Protein AF-A0AAV3KYC4-F1 (afdb_monomer)

pLDDT: mean 91.87, std 13.27, range [42.09, 98.62]

Sequence (113 aa):
MSLVRDVELPTPEVMVQRAMAVTGATDEYQISQMVQVVNDLSEYCRKNSITDGSYGMRSLIDWIVSSEITGDVYESALYTIISKATTDEVDREALISAVLEPIFTKKRKRATA

Secondary structure (DSSP, 8-state):
-------PPPPHHHHHHHHHHHH----HHHHHHHHHHHHHHHHHHHHHT--S---SHHHHHHHHHHHHHHS-HHHHHIIIIIHHH-S-HHHHHHHIIIIITTTSPPPP-----

Foldseek 3Di:
DPPDDDDDADDLVVLLVVLCVVQVDDPSVVLSLLSQLQVQLVVVCVVVVQDAFDAHSVLSSQLVNQCVVPVASLVSCLPRGLVRSHVDPVVSVVSCVVRVCVRHNDDDDPPPD

Nearest PDB structures (foldseek):
  6l1q-assembly1_C  TM=8.672E-01  e=2.248E-02  Acidithiobacillus ferrooxidans ATCC 23270
  5c3c-assembly1_B  TM=7.565E-01  e=1.281E-02  Halothiobacillus neapolitanus c2

Solvent-accessible surface area (backbone atoms only — not comparable to full-atom values): 6650 Å² total; per-residue (Å²): 133,81,90,78,71,89,79,73,82,67,56,67,68,57,46,37,54,51,41,30,71,73,69,67,59,79,60,59,68,61,44,46,52,54,46,47,34,54,51,48,43,54,50,49,26,62,77,68,69,54,74,82,39,62,73,51,75,70,28,52,44,49,23,52,55,41,16,71,76,67,76,35,60,50,68,26,32,51,75,38,33,50,51,33,44,32,83,51,68,67,61,39,52,48,46,44,63,73,33,40,43,82,77,45,61,79,78,78,78,75,78,84,126

Radius of gyration: 14.65 Å; Cα contacts (8 Å, |Δi|>4): 118; chains: 1; bounding box: 33×37×50 Å

Structure (mmCIF, N/CA/C/O backbone):
data_AF-A0AAV3KYC4-F1
#
_entry.id   AF-A0AAV3KYC4-F1
#
loop_
_atom_site.group_PDB
_atom_site.id
_atom_site.type_symbol
_atom_site.label_atom_id
_atom_site.label_alt_id
_atom_site.label_comp_id
_atom_site.label_asym_id
_atom_site.label_entity_id
_atom_site.label_seq_id
_atom_site.pdbx_PDB_ins_code
_atom_site.Cartn_x
_atom_site.Cartn_y
_atom_site.Cartn_z
_atom_site.occupancy
_atom_site.B_iso_or_equiv
_atom_site.auth_seq_id
_atom_site.auth_comp_id
_atom_site.auth_asym_id
_atom_site.auth_atom_id
_atom_site.pdbx_PDB_model_num
ATOM 1 N N . MET A 1 1 ? -0.500 -24.271 -23.926 1.00 42.09 1 MET A N 1
ATOM 2 C CA . MET A 1 1 ? -0.932 -22.865 -23.795 1.00 42.09 1 MET A CA 1
ATOM 3 C C . MET A 1 1 ? -1.739 -22.752 -22.515 1.00 42.09 1 MET A C 1
ATOM 5 O O . MET A 1 1 ? -2.832 -23.303 -22.472 1.00 42.09 1 MET A O 1
ATOM 9 N N . SER A 1 2 ? -1.196 -22.145 -21.458 1.00 50.81 2 SER A N 1
ATOM 10 C CA . SER A 1 2 ? -2.030 -21.736 -20.328 1.00 50.81 2 SER A CA 1
ATOM 11 C C . SER A 1 2 ? -2.788 -20.480 -20.755 1.00 50.81 2 SER A C 1
ATOM 13 O O . SER A 1 2 ? -2.197 -19.530 -21.260 1.00 50.81 2 SER A O 1
ATOM 15 N N . LEU A 1 3 ? -4.110 -20.494 -20.609 1.00 55.31 3 LEU A N 1
ATOM 16 C CA . LEU A 1 3 ? -4.948 -19.301 -20.717 1.00 55.31 3 LEU A CA 1
ATOM 17 C C . LEU A 1 3 ? -4.725 -18.459 -19.455 1.00 55.31 3 LEU A C 1
ATOM 19 O O . LEU A 1 3 ? -5.584 -18.395 -18.580 1.00 55.31 3 LEU A O 1
ATOM 23 N N . VAL A 1 4 ? -3.533 -17.881 -19.317 1.00 60.81 4 VAL A N 1
ATOM 24 C CA . VAL A 1 4 ? -3.296 -16.845 -18.314 1.00 60.81 4 VAL A CA 1
ATOM 25 C C . VAL A 1 4 ? -3.920 -15.583 -18.884 1.00 60.81 4 VAL A C 1
ATOM 27 O O . VAL A 1 4 ? -3.458 -15.052 -19.890 1.00 60.81 4 VAL A O 1
ATOM 30 N N . ARG A 1 5 ? -5.046 -15.173 -18.303 1.00 56.28 5 ARG A N 1
ATOM 31 C CA . ARG A 1 5 ? -5.616 -13.849 -18.533 1.00 56.28 5 ARG A CA 1
ATOM 32 C C . ARG A 1 5 ? -5.019 -12.916 -17.501 1.00 56.28 5 ARG A C 1
ATOM 34 O O . ARG A 1 5 ? -5.139 -13.192 -16.308 1.00 56.28 5 ARG A O 1
ATOM 41 N N . ASP A 1 6 ? -4.451 -11.817 -17.970 1.00 62.03 6 ASP A N 1
ATOM 42 C CA . ASP A 1 6 ? -4.142 -10.693 -17.103 1.00 62.03 6 ASP A CA 1
ATOM 43 C C . ASP A 1 6 ? -5.458 -10.179 -16.518 1.00 62.03 6 ASP A C 1
ATOM 45 O O . ASP A 1 6 ? -6.395 -9.822 -17.237 1.00 62.03 6 ASP A O 1
ATOM 49 N N . VAL A 1 7 ? -5.567 -10.247 -15.194 1.00 68.56 7 VAL A N 1
ATOM 50 C CA . VAL A 1 7 ? -6.697 -9.678 -14.467 1.00 68.56 7 VAL A CA 1
ATOM 51 C C . VAL A 1 7 ? -6.304 -8.254 -14.128 1.00 68.56 7 VAL A C 1
ATOM 53 O O . VAL A 1 7 ? -5.464 -8.031 -13.258 1.00 68.56 7 VAL A O 1
ATOM 56 N N . GLU A 1 8 ? -6.898 -7.301 -14.837 1.00 79.12 8 GLU A N 1
ATOM 57 C CA . GLU A 1 8 ? -6.730 -5.885 -14.529 1.00 79.12 8 GLU A CA 1
ATOM 58 C C . GLU A 1 8 ? -7.244 -5.574 -13.118 1.00 79.12 8 GLU A C 1
ATOM 60 O O . GLU A 1 8 ? -8.141 -6.244 -12.584 1.00 79.12 8 GLU A O 1
ATOM 65 N N . LEU A 1 9 ? -6.670 -4.536 -12.505 1.00 84.56 9 LEU A N 1
ATOM 66 C CA . LEU A 1 9 ? -7.203 -4.011 -11.257 1.00 84.56 9 LEU A CA 1
ATOM 67 C C . LEU A 1 9 ? -8.664 -3.580 -11.478 1.00 84.56 9 LEU A C 1
ATOM 69 O O . LEU A 1 9 ? -8.971 -2.952 -12.493 1.00 84.56 9 LEU A O 1
ATOM 73 N N . PRO A 1 10 ? -9.584 -3.910 -10.552 1.00 91.62 10 PRO A N 1
ATOM 74 C CA . PRO A 1 10 ? -10.931 -3.353 -10.582 1.00 91.62 10 PRO A CA 1
ATOM 75 C C . PRO A 1 10 ? -10.893 -1.821 -10.530 1.00 91.62 10 PRO A C 1
ATOM 77 O O . PRO A 1 10 ? -9.883 -1.236 -10.143 1.00 91.62 10 PRO A O 1
ATOM 80 N N . THR A 1 11 ? -12.015 -1.163 -10.837 1.00 95.25 11 THR A N 1
ATOM 81 C CA . THR A 1 11 ? -12.099 0.295 -10.656 1.00 95.25 11 THR A CA 1
ATOM 82 C C . THR A 1 11 ? -11.849 0.672 -9.189 1.00 95.25 11 THR A C 1
ATOM 84 O O . THR A 1 11 ? -12.155 -0.139 -8.302 1.00 95.25 11 THR A O 1
ATOM 87 N N . PRO A 1 12 ? -11.334 1.880 -8.901 1.00 96.94 12 PRO A N 1
ATOM 88 C CA . PRO A 1 12 ? -11.058 2.314 -7.533 1.00 96.94 12 PRO A CA 1
ATOM 89 C C . PRO A 1 12 ? -12.247 2.124 -6.583 1.00 96.94 12 PRO A C 1
ATOM 91 O O . PRO A 1 12 ? -12.079 1.614 -5.480 1.00 96.94 12 PRO A O 1
ATOM 94 N N . GLU A 1 13 ? -13.467 2.413 -7.036 1.00 97.12 13 GLU A N 1
ATOM 95 C CA . GLU A 1 13 ? -14.693 2.261 -6.245 1.00 97.12 13 GLU A CA 1
ATOM 96 C C . GLU A 1 13 ? -14.938 0.794 -5.871 1.00 97.12 13 GLU A C 1
ATOM 98 O O . GLU A 1 13 ? -15.255 0.471 -4.726 1.00 97.12 13 GLU A O 1
ATOM 103 N N . VAL A 1 14 ? -14.735 -0.122 -6.823 1.00 97.56 14 VAL A N 1
ATOM 104 C CA . VAL A 1 14 ? -14.864 -1.563 -6.580 1.00 97.56 14 VAL A CA 1
ATOM 105 C C . VAL A 1 14 ? -13.753 -2.059 -5.655 1.00 97.56 14 VAL A C 1
ATOM 107 O O . VAL A 1 14 ? -13.994 -2.946 -4.832 1.00 97.56 14 VAL A O 1
ATOM 110 N N . MET A 1 15 ? -12.542 -1.505 -5.761 1.00 97.94 15 MET A N 1
ATOM 111 C CA . MET A 1 15 ? -11.444 -1.829 -4.851 1.00 97.94 15 MET A CA 1
ATOM 112 C C . MET A 1 15 ? -11.773 -1.406 -3.416 1.00 97.94 15 MET A C 1
ATOM 114 O O . MET A 1 15 ? -11.643 -2.240 -2.521 1.00 97.94 15 MET A O 1
ATOM 118 N N . VAL A 1 16 ? -12.262 -0.176 -3.208 1.00 98.50 16 VAL A N 1
ATOM 119 C CA . VAL A 1 16 ? -12.695 0.337 -1.893 1.00 98.50 16 VAL A CA 1
ATOM 120 C C . VAL A 1 16 ? -13.775 -0.565 -1.301 1.00 98.50 16 VAL A C 1
ATOM 122 O O . VAL A 1 16 ? -13.595 -1.113 -0.214 1.00 98.50 16 VAL A O 1
ATOM 125 N N . GLN A 1 17 ? -14.857 -0.807 -2.050 1.00 98.12 17 GLN A N 1
ATOM 126 C CA . GLN A 1 17 ? -15.981 -1.626 -1.589 1.00 98.12 17 GLN A CA 1
ATOM 127 C C . GLN A 1 17 ? -15.546 -3.039 -1.189 1.00 98.12 17 GLN A C 1
ATOM 129 O O . GLN A 1 17 ? -15.927 -3.538 -0.130 1.00 98.12 17 GLN A O 1
ATOM 134 N N . ARG A 1 18 ? -14.731 -3.699 -2.023 1.00 97.94 18 ARG A N 1
ATOM 135 C CA . ARG A 1 18 ? -14.237 -5.054 -1.740 1.00 97.94 18 ARG A CA 1
ATOM 136 C C . ARG A 1 18 ? -13.289 -5.075 -0.554 1.00 97.94 18 ARG A C 1
ATOM 138 O O . ARG A 1 18 ? -13.374 -5.989 0.259 1.00 97.94 18 ARG A O 1
ATOM 145 N N . ALA A 1 19 ? -12.387 -4.102 -0.469 1.00 98.06 19 ALA A N 1
ATOM 146 C CA . ALA A 1 19 ? -11.439 -4.008 0.625 1.00 98.06 19 ALA A CA 1
ATOM 147 C C . ALA A 1 19 ? -12.173 -3.852 1.962 1.00 98.06 19 ALA A C 1
ATOM 149 O O . ALA A 1 19 ? -11.961 -4.671 2.851 1.00 98.06 19 ALA A O 1
ATOM 150 N N . MET A 1 20 ? -13.113 -2.907 2.059 1.00 98.25 20 MET A N 1
ATOM 151 C CA . MET A 1 20 ? -13.934 -2.702 3.259 1.00 98.25 20 MET A CA 1
ATOM 152 C C . MET A 1 20 ? -14.773 -3.935 3.608 1.00 98.25 20 MET A C 1
ATOM 154 O O . MET A 1 20 ? -14.815 -4.344 4.765 1.00 98.25 20 MET A O 1
ATOM 158 N N . ALA A 1 21 ? -15.399 -4.577 2.615 1.00 98.25 21 ALA A N 1
ATOM 159 C CA . ALA A 1 21 ? -16.201 -5.779 2.844 1.00 98.25 21 ALA A CA 1
ATOM 160 C C . ALA A 1 21 ? -15.376 -6.963 3.381 1.00 98.25 21 ALA A C 1
ATOM 162 O O . ALA A 1 21 ? -15.893 -7.767 4.152 1.00 98.25 21 ALA A O 1
ATOM 163 N N . VAL A 1 22 ? -14.108 -7.086 2.972 1.00 98.12 22 VAL A N 1
ATOM 164 C CA . VAL A 1 22 ? -13.221 -8.180 3.398 1.00 98.12 22 VAL A CA 1
ATOM 165 C C . VAL A 1 22 ? -12.572 -7.898 4.750 1.00 98.12 22 VAL A C 1
ATOM 167 O O . VAL A 1 22 ? -12.452 -8.812 5.562 1.00 98.12 22 VAL A O 1
ATOM 170 N N . THR A 1 23 ? -12.124 -6.666 4.993 1.00 97.75 23 THR A N 1
ATOM 171 C CA . THR A 1 23 ? -11.379 -6.325 6.214 1.00 97.75 23 THR A CA 1
ATOM 172 C C . THR A 1 23 ? -12.273 -5.883 7.364 1.00 97.75 23 THR A C 1
ATOM 174 O O . THR A 1 23 ? -11.839 -5.926 8.511 1.00 97.75 23 THR A O 1
ATOM 177 N N . GLY A 1 24 ? -13.505 -5.451 7.079 1.00 97.69 24 GLY A N 1
ATOM 178 C CA . GLY A 1 24 ? -14.389 -4.822 8.059 1.00 97.69 2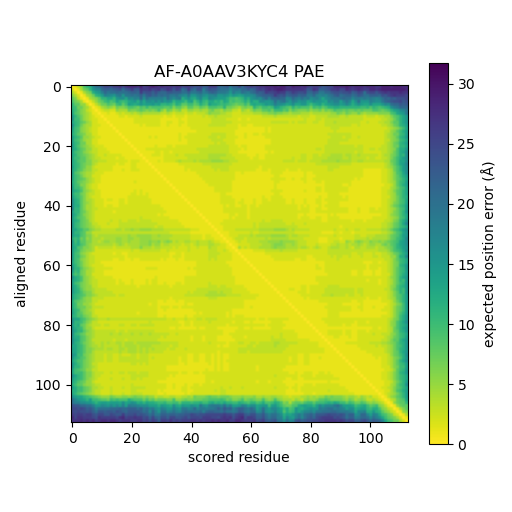4 GLY A CA 1
ATOM 179 C C . GLY A 1 24 ? -14.004 -3.379 8.405 1.00 97.69 24 GLY A C 1
ATOM 180 O O . GLY A 1 24 ? -14.596 -2.810 9.319 1.00 97.69 24 GLY A O 1
ATOM 181 N N . ALA A 1 25 ? -13.036 -2.784 7.697 1.00 97.31 25 ALA A N 1
ATOM 182 C CA . ALA A 1 25 ? -12.633 -1.397 7.909 1.00 97.31 25 ALA A CA 1
ATOM 183 C C . ALA A 1 25 ? -13.779 -0.433 7.568 1.00 97.31 25 ALA A C 1
ATOM 185 O O . ALA A 1 25 ? -14.447 -0.578 6.542 1.00 97.31 25 ALA A O 1
ATOM 186 N N . THR A 1 26 ? -13.989 0.569 8.423 1.00 96.81 26 THR A N 1
ATOM 187 C CA . THR A 1 26 ? -15.104 1.525 8.302 1.00 96.81 26 THR A CA 1
ATOM 188 C C . THR A 1 26 ? -14.679 2.917 7.841 1.00 96.81 26 THR A C 1
ATOM 190 O O . THR A 1 26 ? -15.535 3.713 7.465 1.00 96.81 26 THR A O 1
ATOM 193 N N . ASP A 1 27 ? -13.382 3.234 7.876 1.00 97.75 27 ASP A N 1
ATOM 194 C CA . ASP A 1 27 ? -12.844 4.523 7.421 1.00 97.75 27 ASP A CA 1
ATOM 195 C C . ASP A 1 27 ? -12.679 4.532 5.892 1.00 97.75 27 ASP A C 1
ATOM 197 O O . ASP A 1 27 ? -11.593 4.327 5.353 1.00 97.75 27 ASP A O 1
ATOM 201 N N . GLU A 1 28 ? -13.785 4.754 5.180 1.00 97.88 28 GLU A N 1
ATOM 202 C CA . GLU A 1 28 ? -13.813 4.790 3.712 1.00 97.88 28 GLU A CA 1
ATOM 203 C C . GLU A 1 28 ? -12.831 5.812 3.120 1.00 97.88 28 GLU A C 1
ATOM 205 O O . GLU A 1 28 ? -12.256 5.570 2.057 1.00 97.88 28 GLU A O 1
ATOM 210 N N . TYR A 1 29 ? -12.597 6.933 3.808 1.00 98.19 29 TYR A N 1
ATOM 211 C CA . TYR A 1 29 ? -11.661 7.957 3.351 1.00 98.19 29 TYR A CA 1
ATOM 212 C C . TYR A 1 29 ? -10.228 7.418 3.341 1.00 98.19 29 TYR A C 1
ATOM 214 O O . TYR A 1 29 ? -9.553 7.485 2.311 1.00 98.19 29 TYR A O 1
ATOM 222 N N . GLN A 1 30 ? -9.785 6.809 4.444 1.00 98.12 30 GLN A N 1
ATOM 223 C CA . GLN A 1 30 ? -8.463 6.189 4.506 1.00 98.12 30 GLN A CA 1
ATOM 224 C C . GLN A 1 30 ? -8.329 5.048 3.491 1.00 98.12 30 GLN A C 1
ATOM 226 O O . GLN A 1 30 ? -7.328 4.988 2.778 1.00 98.12 30 GLN A O 1
ATOM 231 N N . ILE A 1 31 ? -9.344 4.185 3.352 1.00 98.50 31 ILE A N 1
ATOM 232 C CA . ILE A 1 31 ? -9.312 3.100 2.358 1.00 98.50 31 ILE A CA 1
ATOM 233 C C . ILE A 1 31 ? -9.223 3.655 0.931 1.00 98.50 31 ILE A C 1
ATOM 235 O O . ILE A 1 31 ? -8.468 3.124 0.118 1.00 98.50 31 ILE A O 1
ATOM 239 N N . SER A 1 32 ? -9.922 4.748 0.626 1.00 98.56 32 SER A N 1
ATOM 240 C CA . SER A 1 32 ? -9.834 5.418 -0.677 1.00 98.56 32 SER A CA 1
ATOM 241 C C . SER A 1 32 ? -8.424 5.944 -0.956 1.00 98.56 32 SER A C 1
ATOM 243 O O . SER A 1 32 ? -7.905 5.754 -2.055 1.00 98.56 32 SER A O 1
ATOM 245 N N . GLN A 1 33 ? -7.758 6.522 0.046 1.00 98.62 33 GLN A N 1
ATOM 246 C CA . GLN A 1 33 ? -6.356 6.940 -0.062 1.00 98.62 33 GLN A CA 1
ATOM 247 C C . GLN A 1 33 ? -5.404 5.748 -0.266 1.00 98.62 33 GLN A C 1
ATOM 249 O O . GLN A 1 33 ? -4.469 5.821 -1.061 1.00 98.62 33 GLN A O 1
ATOM 254 N N . MET A 1 34 ? -5.646 4.620 0.406 1.00 98.62 34 MET A N 1
ATOM 255 C CA . MET A 1 34 ? -4.857 3.398 0.207 1.00 98.62 34 MET A CA 1
ATOM 256 C C . MET A 1 34 ? -5.058 2.813 -1.197 1.00 98.62 34 MET A C 1
ATOM 258 O O . MET A 1 34 ? -4.105 2.370 -1.837 1.00 98.62 34 MET A O 1
ATOM 262 N N . VAL A 1 35 ? -6.284 2.851 -1.719 1.00 98.56 35 VAL A N 1
ATOM 263 C CA . VAL A 1 35 ? -6.587 2.464 -3.104 1.00 98.56 35 VAL A CA 1
ATOM 264 C C . VAL A 1 35 ? -5.899 3.393 -4.101 1.00 98.56 35 VAL A C 1
ATOM 266 O O . VAL A 1 35 ? -5.369 2.908 -5.102 1.00 98.56 35 VAL A O 1
ATOM 269 N N . GLN A 1 36 ? -5.852 4.698 -3.824 1.00 98.38 36 GLN A N 1
ATOM 270 C CA . GLN A 1 36 ? -5.103 5.650 -4.642 1.00 98.38 36 GLN A CA 1
ATOM 271 C C . GLN A 1 36 ? -3.620 5.261 -4.716 1.00 98.38 36 GLN A C 1
ATOM 273 O O . GLN A 1 36 ? -3.103 5.101 -5.817 1.00 98.38 36 GLN A O 1
ATOM 278 N N . VAL A 1 37 ? -2.974 4.977 -3.577 1.00 98.31 37 VAL A N 1
ATOM 279 C CA . VAL A 1 37 ? -1.578 4.499 -3.543 1.00 98.31 37 VAL A CA 1
ATOM 280 C C . VAL A 1 37 ? -1.385 3.256 -4.417 1.00 98.31 37 VAL A C 1
ATOM 282 O O . VAL A 1 37 ? -0.411 3.189 -5.153 1.00 98.31 37 VAL A O 1
ATOM 285 N N . VAL A 1 38 ? -2.298 2.276 -4.394 1.00 97.75 38 VAL A N 1
ATOM 286 C CA . VAL A 1 38 ? -2.185 1.062 -5.235 1.00 97.75 38 VAL A CA 1
ATOM 287 C C . VAL A 1 38 ? -2.250 1.391 -6.732 1.00 97.75 38 VAL A C 1
ATOM 289 O O . VAL A 1 38 ? -1.532 0.781 -7.526 1.00 97.75 38 VAL A O 1
ATOM 292 N N . ASN A 1 39 ? -3.112 2.329 -7.128 1.00 97.00 39 ASN A N 1
ATOM 293 C CA . ASN A 1 39 ? -3.250 2.740 -8.526 1.00 97.00 39 ASN A CA 1
ATOM 294 C C . ASN A 1 39 ? -2.022 3.529 -8.995 1.00 97.00 39 ASN A C 1
ATOM 296 O O . ASN A 1 39 ? -1.451 3.202 -10.036 1.00 97.00 39 ASN A O 1
ATOM 300 N N . ASP A 1 40 ? -1.570 4.488 -8.189 1.00 97.50 40 ASP 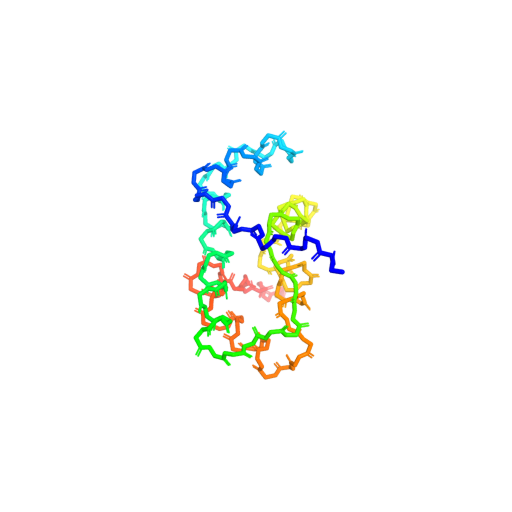A N 1
ATOM 301 C CA . ASP A 1 40 ? -0.378 5.294 -8.459 1.00 97.50 40 ASP A CA 1
ATOM 302 C C . ASP A 1 40 ? 0.881 4.405 -8.511 1.00 97.50 40 ASP A C 1
ATOM 304 O O . ASP A 1 40 ? 1.723 4.565 -9.395 1.00 97.50 40 ASP A O 1
ATOM 308 N N . LEU A 1 41 ? 0.967 3.391 -7.640 1.00 96.88 41 LEU A N 1
ATOM 309 C CA . LEU A 1 41 ? 2.008 2.357 -7.654 1.00 96.88 41 LEU A CA 1
ATOM 310 C C . LEU A 1 41 ? 2.005 1.590 -8.978 1.00 96.88 41 LEU A C 1
ATOM 312 O O . LEU A 1 41 ? 3.043 1.454 -9.623 1.00 96.88 41 LEU A O 1
ATOM 316 N N . SER A 1 42 ? 0.831 1.120 -9.409 1.00 95.31 42 SER A N 1
ATOM 317 C CA . SER A 1 42 ? 0.685 0.387 -10.666 1.00 95.31 42 SER A CA 1
ATOM 318 C C . SER A 1 42 ? 1.062 1.236 -11.873 1.00 95.31 42 SER A C 1
ATOM 320 O O . SER A 1 42 ? 1.691 0.736 -12.810 1.00 95.31 42 SER A O 1
ATOM 322 N N . GLU A 1 43 ? 0.690 2.514 -11.874 1.00 95.62 43 GLU A N 1
ATOM 323 C CA . GLU A 1 43 ? 1.055 3.427 -12.946 1.00 95.62 43 GLU A CA 1
ATOM 324 C C . GLU A 1 43 ? 2.562 3.705 -12.955 1.00 95.62 43 GLU A C 1
ATOM 326 O O . GLU A 1 43 ? 3.183 3.659 -14.023 1.00 95.62 43 GLU A O 1
ATOM 331 N N . TYR A 1 44 ? 3.156 3.951 -11.785 1.00 97.19 44 TYR A N 1
ATOM 332 C CA . TYR A 1 44 ? 4.584 4.209 -11.638 1.00 97.19 44 TYR A CA 1
ATOM 333 C C . TYR A 1 44 ? 5.415 3.013 -12.098 1.00 97.19 44 TYR A C 1
ATOM 335 O O . TYR A 1 44 ? 6.306 3.172 -12.933 1.00 97.19 44 TYR A O 1
ATOM 343 N N . CYS A 1 45 ? 5.101 1.808 -11.618 1.00 96.25 45 CYS A N 1
ATOM 344 C CA . CYS A 1 45 ? 5.808 0.596 -12.013 1.00 96.25 45 CYS A CA 1
ATOM 345 C C . CYS A 1 45 ? 5.731 0.369 -13.528 1.00 96.25 45 CYS A C 1
ATOM 347 O O . CYS A 1 45 ? 6.751 0.110 -14.165 1.00 96.25 45 CYS A O 1
ATOM 349 N N . ARG A 1 46 ? 4.555 0.572 -14.140 1.00 94.31 46 ARG A N 1
ATOM 350 C CA . ARG A 1 46 ? 4.390 0.468 -15.596 1.00 94.31 46 ARG A CA 1
ATOM 351 C C . ARG A 1 46 ? 5.231 1.498 -16.358 1.00 94.31 46 ARG A C 1
ATOM 353 O O . ARG A 1 46 ? 5.838 1.148 -17.365 1.00 94.31 46 ARG A O 1
ATOM 360 N N . LYS A 1 47 ? 5.270 2.757 -15.905 1.00 96.88 47 LYS A N 1
ATOM 361 C CA . LYS A 1 47 ? 6.053 3.833 -16.549 1.00 96.88 47 LYS A CA 1
ATOM 362 C C . LYS A 1 47 ? 7.562 3.605 -16.451 1.00 96.88 47 LYS A C 1
ATOM 364 O O . LYS A 1 47 ? 8.281 3.972 -17.375 1.00 96.88 47 LYS A O 1
ATOM 369 N N . ASN A 1 48 ? 8.020 2.993 -15.362 1.00 96.50 48 ASN A N 1
ATOM 370 C CA . ASN A 1 48 ? 9.439 2.788 -15.071 1.00 96.50 48 ASN A CA 1
ATOM 371 C C . ASN A 1 48 ? 9.918 1.353 -15.359 1.00 96.50 48 ASN A C 1
ATOM 373 O O . ASN A 1 48 ? 11.058 1.020 -15.071 1.00 96.50 48 ASN A O 1
ATOM 377 N N . SER A 1 49 ? 9.079 0.512 -15.977 1.00 95.44 49 SER A N 1
ATOM 378 C CA . SER A 1 49 ? 9.392 -0.893 -16.299 1.00 95.44 49 SER A CA 1
ATOM 379 C C . SER A 1 49 ? 9.742 -1.769 -15.084 1.00 95.44 49 SER A C 1
ATOM 381 O O . SER A 1 49 ? 10.430 -2.780 -15.222 1.00 95.44 49 SER A O 1
ATOM 383 N N . ILE A 1 50 ? 9.206 -1.429 -13.910 1.00 96.44 50 ILE A N 1
ATOM 384 C CA . ILE A 1 50 ? 9.307 -2.246 -12.696 1.00 96.44 50 ILE A CA 1
ATOM 385 C C . ILE A 1 50 ? 8.305 -3.397 -12.828 1.00 96.44 50 ILE A C 1
ATOM 387 O O . ILE A 1 50 ? 7.089 -3.190 -12.802 1.00 96.44 50 ILE A O 1
ATOM 391 N N . THR A 1 51 ? 8.817 -4.610 -13.022 1.00 94.31 51 THR A N 1
ATOM 392 C CA . THR A 1 51 ? 8.019 -5.803 -13.371 1.00 94.31 51 THR A CA 1
ATOM 393 C C . THR A 1 51 ? 8.350 -7.030 -12.522 1.00 94.31 51 THR A C 1
ATOM 395 O O . THR A 1 51 ? 7.779 -8.097 -12.734 1.00 94.31 51 THR A O 1
ATOM 398 N N . ASP A 1 52 ? 9.248 -6.891 -11.547 1.00 94.69 52 ASP A N 1
ATOM 399 C CA . ASP A 1 52 ? 9.731 -7.977 -10.690 1.00 94.69 52 ASP A CA 1
ATOM 400 C C . ASP A 1 52 ? 8.879 -8.191 -9.423 1.00 94.69 52 ASP A C 1
ATOM 402 O O . ASP A 1 52 ? 9.120 -9.129 -8.662 1.00 94.69 52 ASP A O 1
ATOM 406 N N . GLY A 1 53 ? 7.874 -7.342 -9.194 1.00 92.44 53 GLY A N 1
ATOM 407 C CA . GLY A 1 53 ? 6.986 -7.410 -8.038 1.00 92.44 53 GLY A CA 1
ATOM 408 C C . GLY A 1 53 ? 5.570 -7.912 -8.317 1.00 92.44 53 GLY A C 1
ATOM 409 O O . GLY A 1 53 ? 5.160 -8.190 -9.441 1.00 92.44 53 GLY A O 1
ATOM 410 N N . SER A 1 54 ? 4.788 -7.999 -7.242 1.00 91.38 54 SER A N 1
ATOM 411 C CA . SER A 1 54 ? 3.377 -8.378 -7.236 1.00 91.38 54 SER A CA 1
ATOM 412 C C . SER A 1 54 ? 2.584 -7.495 -6.270 1.00 91.38 54 SER A C 1
ATOM 414 O O . SER A 1 54 ? 2.709 -7.593 -5.047 1.00 91.38 54 SER A O 1
ATOM 416 N N . TYR A 1 55 ? 1.678 -6.687 -6.811 1.00 91.75 55 TYR A N 1
ATOM 417 C CA . TYR A 1 55 ? 0.810 -5.780 -6.060 1.00 91.75 55 TYR A CA 1
ATOM 418 C C . TYR A 1 55 ? -0.605 -5.765 -6.649 1.00 91.75 55 TYR A C 1
ATOM 420 O O . TYR A 1 55 ? -0.833 -6.154 -7.790 1.00 91.75 55 TYR A O 1
ATOM 428 N N . GLY A 1 56 ? -1.583 -5.368 -5.836 1.00 92.44 56 GLY A N 1
ATOM 429 C CA . GLY A 1 56 ? -2.993 -5.327 -6.218 1.00 92.44 56 GLY A CA 1
ATOM 430 C C . GLY A 1 56 ? -3.909 -5.608 -5.034 1.00 92.44 56 GLY A C 1
ATOM 431 O O . GLY A 1 56 ? -3.525 -5.398 -3.884 1.00 92.44 56 GLY A O 1
ATOM 432 N N . MET A 1 57 ? -5.111 -6.129 -5.296 1.00 95.31 57 MET A N 1
ATOM 433 C CA . MET A 1 57 ? -6.145 -6.311 -4.265 1.00 95.31 57 MET A CA 1
ATOM 434 C C . MET A 1 57 ? -5.677 -7.089 -3.029 1.00 95.31 57 MET A C 1
ATOM 436 O O . MET A 1 57 ? -6.011 -6.714 -1.909 1.00 95.31 57 MET A O 1
ATOM 440 N N . ARG A 1 58 ? -4.890 -8.162 -3.201 1.00 95.19 58 ARG A N 1
ATOM 441 C CA . ARG A 1 58 ? -4.406 -8.963 -2.065 1.00 95.19 58 ARG A CA 1
ATOM 442 C C . ARG A 1 58 ? -3.458 -8.157 -1.174 1.00 95.19 58 ARG A C 1
ATOM 444 O O . ARG A 1 58 ? -3.612 -8.205 0.043 1.00 95.19 58 ARG A O 1
ATOM 451 N N . SER A 1 59 ? -2.527 -7.415 -1.776 1.00 95.94 59 SER A N 1
ATOM 452 C CA . SER A 1 59 ? -1.573 -6.564 -1.055 1.00 95.94 59 SER A CA 1
ATOM 453 C C . SER A 1 59 ? -2.257 -5.354 -0.415 1.00 95.94 59 SER A C 1
ATOM 455 O O . SER A 1 59 ? -1.880 -4.981 0.687 1.00 95.94 59 SER A O 1
ATOM 457 N N . LEU A 1 60 ? -3.302 -4.799 -1.044 1.00 97.94 60 LEU A N 1
ATOM 458 C CA . LEU A 1 60 ? -4.157 -3.775 -0.434 1.00 97.94 60 LEU A CA 1
ATOM 459 C C . LEU A 1 60 ? -4.843 -4.303 0.835 1.00 97.94 60 LEU A C 1
ATOM 461 O O . LEU A 1 60 ? -4.775 -3.664 1.877 1.00 97.94 60 LEU A O 1
ATOM 465 N N . ILE A 1 61 ? -5.465 -5.485 0.770 1.00 98.06 61 ILE A N 1
ATOM 466 C CA . ILE A 1 61 ? -6.118 -6.108 1.934 1.00 98.06 61 ILE A CA 1
ATOM 467 C C . ILE A 1 61 ? -5.105 -6.365 3.057 1.00 98.06 61 ILE A C 1
ATOM 469 O O . ILE A 1 61 ? -5.384 -6.038 4.208 1.00 98.06 61 ILE A O 1
ATOM 473 N N . ASP A 1 62 ? -3.926 -6.908 2.729 1.00 98.12 62 ASP A N 1
ATOM 474 C CA . ASP A 1 62 ? -2.854 -7.122 3.713 1.00 98.12 62 ASP A CA 1
ATOM 475 C C . ASP A 1 62 ? -2.420 -5.801 4.362 1.00 98.12 62 ASP A C 1
ATOM 477 O O . ASP A 1 62 ? -2.250 -5.742 5.578 1.00 98.12 62 ASP A O 1
ATOM 481 N N . TRP A 1 63 ? -2.279 -4.736 3.569 1.00 98.56 63 TRP A N 1
ATOM 482 C CA . TRP A 1 63 ? -1.894 -3.418 4.064 1.00 98.56 63 TRP A CA 1
ATOM 483 C C . TRP A 1 63 ? -2.936 -2.829 5.022 1.00 98.56 63 TRP A C 1
ATOM 485 O O . TRP A 1 63 ? -2.570 -2.332 6.087 1.00 98.56 63 TRP A O 1
ATOM 495 N N . ILE A 1 64 ? -4.228 -2.941 4.700 1.00 98.62 64 ILE A N 1
ATOM 496 C CA . ILE A 1 64 ? -5.330 -2.481 5.562 1.00 98.62 64 ILE A CA 1
ATOM 497 C C . ILE A 1 64 ? -5.327 -3.229 6.891 1.00 98.62 64 ILE A C 1
ATOM 499 O O . ILE A 1 64 ? -5.264 -2.603 7.944 1.00 98.62 64 ILE A O 1
ATOM 503 N N . VAL A 1 65 ? -5.320 -4.563 6.853 1.00 98.38 65 VAL A N 1
ATOM 504 C CA . VAL A 1 65 ? -5.313 -5.386 8.073 1.00 98.38 65 VAL A CA 1
ATOM 505 C C . VAL A 1 65 ? -4.092 -5.071 8.936 1.00 98.38 65 VAL A C 1
ATOM 507 O O . VAL A 1 65 ? -4.197 -4.931 10.151 1.00 98.38 65 VAL A O 1
ATOM 510 N N . SER A 1 66 ? -2.930 -4.911 8.310 1.00 98.38 66 SER A N 1
ATOM 511 C CA . SER A 1 66 ? -1.699 -4.547 9.002 1.00 98.38 66 SER A CA 1
ATOM 512 C C . SER A 1 66 ? -1.775 -3.167 9.664 1.00 98.38 66 SER A C 1
ATOM 514 O O . SER A 1 66 ? -1.303 -2.986 10.788 1.00 98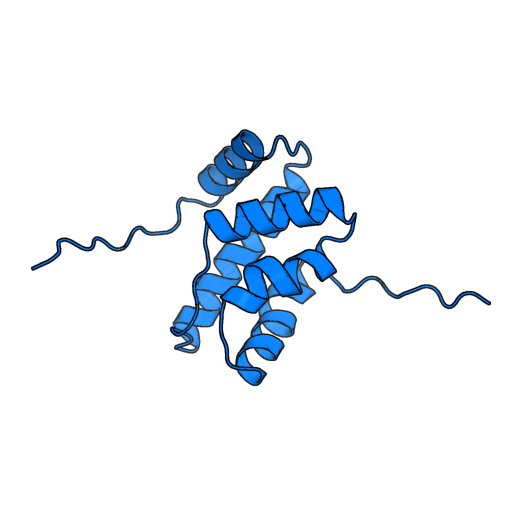.38 66 SER A O 1
ATOM 516 N N . SER A 1 67 ? -2.401 -2.201 8.992 1.00 98.12 67 SER A N 1
ATOM 517 C CA . SER A 1 67 ? -2.574 -0.837 9.498 1.00 98.12 67 SER A CA 1
ATOM 518 C C . SER A 1 67 ? -3.497 -0.804 10.714 1.00 98.12 67 SER A C 1
ATOM 520 O O . SER A 1 67 ? -3.178 -0.135 11.693 1.00 98.12 67 SER A O 1
ATOM 522 N N . GLU A 1 68 ? -4.577 -1.590 10.699 1.00 96.44 68 GLU A N 1
ATOM 523 C CA . GLU A 1 68 ? -5.490 -1.757 11.839 1.00 96.44 68 GLU A CA 1
ATOM 524 C C . GLU A 1 68 ? -4.790 -2.402 13.047 1.00 96.44 68 GLU A C 1
ATOM 526 O O . GLU A 1 68 ? -4.974 -1.973 14.185 1.00 96.44 68 GLU A O 1
ATOM 531 N N . ILE A 1 69 ? -3.934 -3.404 12.812 1.00 96.44 69 ILE A N 1
ATOM 532 C CA . ILE A 1 69 ? -3.195 -4.096 13.882 1.00 96.44 69 ILE A CA 1
ATOM 533 C C . ILE A 1 69 ? -2.123 -3.190 14.501 1.00 96.44 69 ILE A C 1
ATOM 535 O O . ILE A 1 69 ? -1.906 -3.220 15.712 1.00 96.44 69 ILE A O 1
ATOM 539 N N . THR A 1 70 ? -1.418 -2.410 13.682 1.00 95.94 70 THR A N 1
ATOM 540 C CA . THR A 1 70 ? -0.267 -1.612 14.137 1.00 95.94 70 THR A CA 1
ATOM 541 C C . THR A 1 70 ? -0.615 -0.181 14.535 1.00 95.94 70 THR A C 1
ATOM 543 O O . THR A 1 70 ? 0.159 0.455 15.250 1.00 95.94 70 THR A O 1
ATOM 546 N N . GLY A 1 71 ? -1.743 0.356 14.064 1.00 95.50 71 GLY A N 1
ATOM 547 C CA . GLY A 1 71 ? -2.081 1.776 14.186 1.00 95.50 71 GLY A CA 1
ATOM 548 C C . GLY A 1 71 ? -1.184 2.707 13.353 1.00 95.50 71 GLY A C 1
ATOM 549 O O . GLY A 1 71 ? -1.185 3.931 13.559 1.00 95.50 71 GLY A O 1
ATOM 550 N N . ASP A 1 72 ? -0.396 2.154 12.425 1.00 96.62 72 ASP A N 1
ATOM 551 C CA . ASP A 1 72 ? 0.517 2.904 11.565 1.00 96.62 72 ASP A CA 1
ATOM 552 C C . ASP A 1 72 ? 0.378 2.483 10.097 1.00 96.62 72 ASP A C 1
ATOM 554 O O . ASP A 1 72 ? 0.912 1.463 9.651 1.00 96.62 72 ASP A O 1
ATOM 558 N N . VAL A 1 73 ? -0.351 3.311 9.344 1.00 97.62 73 VAL A N 1
ATOM 559 C CA . VAL A 1 73 ? -0.614 3.118 7.913 1.00 97.62 73 VAL A CA 1
ATOM 560 C C . VAL A 1 73 ? 0.671 3.203 7.092 1.00 97.62 73 VAL A C 1
ATOM 562 O O . VAL A 1 73 ? 0.868 2.404 6.178 1.00 97.62 73 VAL A O 1
ATOM 565 N N . TYR A 1 74 ? 1.563 4.141 7.426 1.00 98.06 74 TYR A N 1
ATOM 566 C CA . TYR A 1 74 ? 2.806 4.345 6.684 1.00 98.06 74 TYR A CA 1
ATOM 567 C C . TYR A 1 74 ? 3.746 3.163 6.886 1.00 98.06 74 TYR A C 1
ATOM 569 O O . TYR A 1 74 ? 4.178 2.551 5.913 1.00 98.06 74 TYR A O 1
ATOM 577 N N . GLU A 1 75 ? 4.014 2.798 8.143 1.00 97.38 75 GLU A N 1
ATOM 578 C CA . GLU A 1 75 ? 4.917 1.688 8.451 1.00 97.38 75 GLU A CA 1
ATOM 579 C C . GLU A 1 75 ? 4.383 0.376 7.864 1.00 97.38 75 GLU A C 1
ATOM 581 O O . GLU A 1 75 ? 5.133 -0.380 7.249 1.00 97.38 75 GLU A O 1
ATOM 586 N N . SER A 1 76 ? 3.068 0.145 7.964 1.00 98.25 76 SER A N 1
ATOM 587 C CA . SER A 1 76 ? 2.419 -1.025 7.367 1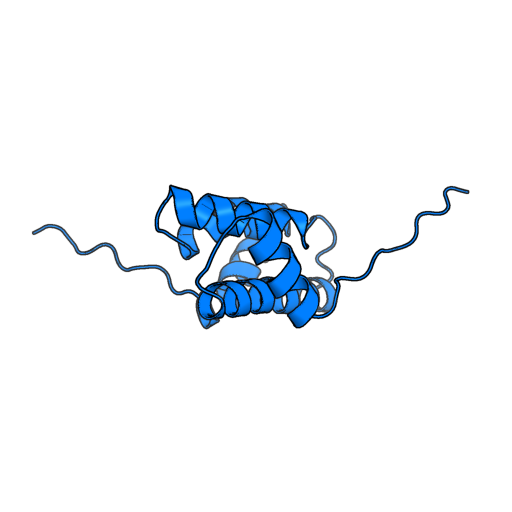.00 98.25 76 SER A CA 1
ATOM 588 C C . SER A 1 76 ? 2.602 -1.108 5.857 1.00 98.25 76 SER A C 1
ATOM 590 O O . SER A 1 76 ? 2.779 -2.207 5.329 1.00 98.25 76 SER A O 1
ATOM 592 N N . ALA A 1 77 ? 2.609 0.023 5.148 1.00 98.25 77 ALA A N 1
ATOM 593 C CA . ALA A 1 77 ? 2.783 0.041 3.698 1.00 98.25 77 ALA A CA 1
ATOM 594 C C . ALA A 1 77 ? 4.151 -0.515 3.284 1.00 98.25 77 ALA A C 1
ATOM 596 O O . ALA A 1 77 ? 4.249 -1.247 2.2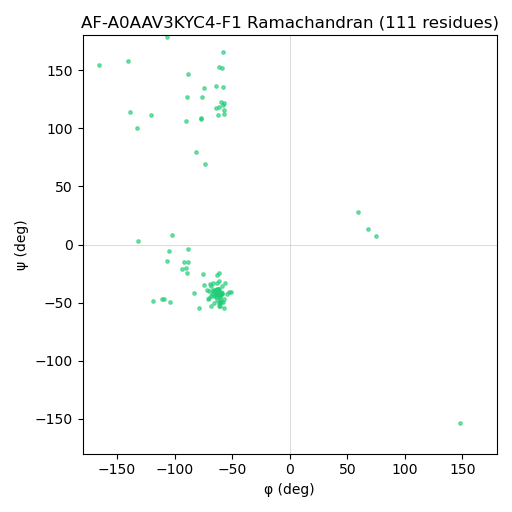92 1.00 98.25 77 ALA A O 1
ATOM 597 N N . LEU A 1 78 ? 5.193 -0.202 4.067 1.00 97.75 78 LEU A N 1
ATOM 598 C CA . LEU A 1 78 ? 6.585 -0.525 3.753 1.00 97.75 78 LEU A CA 1
ATOM 599 C C . LEU A 1 78 ? 6.815 -2.029 3.597 1.00 97.75 78 LEU A C 1
ATOM 601 O O . LEU A 1 78 ? 7.522 -2.440 2.680 1.00 97.75 78 LEU A O 1
ATOM 605 N N . TYR A 1 79 ? 6.200 -2.855 4.450 1.00 95.81 79 TYR A N 1
ATOM 606 C CA . TYR A 1 79 ? 6.395 -4.310 4.442 1.00 95.81 79 TYR A CA 1
ATOM 607 C C . TYR A 1 79 ? 5.237 -5.114 3.841 1.00 95.81 79 TYR A C 1
ATOM 609 O O . TYR A 1 79 ? 5.387 -6.327 3.674 1.00 95.81 79 TYR A O 1
ATOM 617 N N . THR A 1 80 ? 4.113 -4.484 3.482 1.00 97.06 80 THR A N 1
ATOM 618 C CA . THR A 1 80 ? 2.969 -5.187 2.871 1.00 97.06 80 THR A CA 1
ATOM 619 C C . THR A 1 80 ? 2.843 -4.963 1.373 1.00 97.06 80 THR A C 1
ATOM 621 O O . THR A 1 80 ? 2.689 -5.940 0.640 1.00 97.06 80 THR A O 1
ATOM 624 N N . ILE A 1 81 ? 2.884 -3.712 0.910 1.00 97.19 81 ILE A N 1
ATOM 625 C CA . ILE A 1 81 ? 2.644 -3.374 -0.496 1.00 97.19 81 ILE A CA 1
A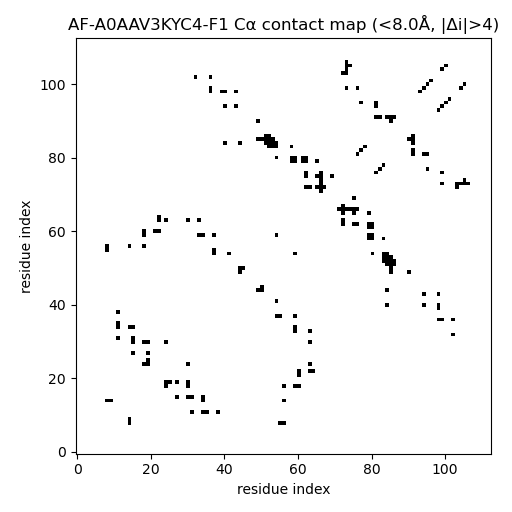TOM 626 C C . ILE A 1 81 ? 3.912 -2.893 -1.193 1.00 97.19 81 ILE A C 1
ATOM 628 O O . ILE A 1 81 ? 4.241 -3.422 -2.250 1.00 97.19 81 ILE A O 1
ATOM 632 N N . ILE A 1 82 ? 4.665 -1.979 -0.578 1.00 97.75 82 ILE A N 1
ATOM 633 C CA . ILE A 1 82 ? 5.909 -1.452 -1.148 1.00 97.75 82 ILE A CA 1
ATOM 634 C C . ILE A 1 82 ? 6.946 -2.566 -1.282 1.00 97.75 82 ILE A C 1
ATOM 636 O O . ILE A 1 82 ? 7.540 -2.738 -2.342 1.00 97.75 82 ILE A O 1
ATOM 640 N N . SER A 1 83 ? 7.111 -3.392 -0.245 1.00 95.94 83 SER A N 1
ATOM 641 C CA . SER A 1 83 ? 8.073 -4.497 -0.273 1.00 95.94 83 SER A CA 1
ATOM 642 C C . SER A 1 83 ? 7.783 -5.567 -1.315 1.00 95.94 83 SER A C 1
ATOM 644 O O . SER A 1 83 ? 8.710 -6.261 -1.733 1.00 95.94 83 SER A O 1
ATOM 646 N N . LYS A 1 84 ? 6.511 -5.714 -1.697 1.00 95.75 84 LYS A N 1
ATOM 647 C CA . LYS A 1 84 ? 6.067 -6.650 -2.726 1.00 95.75 84 LYS A CA 1
ATOM 648 C C . LYS A 1 84 ? 6.111 -6.032 -4.119 1.00 95.75 84 LYS A C 1
ATOM 650 O O . LYS A 1 84 ? 6.007 -6.775 -5.086 1.00 95.75 84 LYS A O 1
ATOM 655 N N . ALA A 1 85 ? 6.234 -4.710 -4.238 1.00 96.25 85 ALA A N 1
ATOM 656 C CA . ALA A 1 85 ? 6.189 -4.015 -5.519 1.00 96.25 85 ALA A CA 1
ATOM 657 C C . ALA A 1 85 ? 7.461 -4.172 -6.353 1.00 96.25 85 ALA A C 1
ATOM 659 O 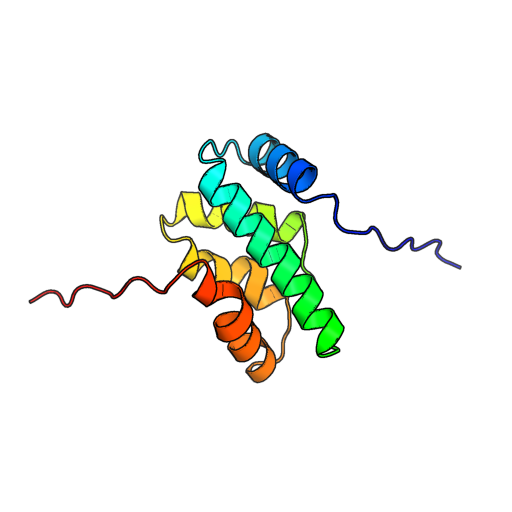O . ALA A 1 85 ? 7.395 -4.097 -7.576 1.00 96.25 85 ALA A O 1
ATOM 660 N N . THR A 1 86 ? 8.585 -4.430 -5.691 1.00 97.12 86 THR A N 1
ATOM 661 C CA . THR A 1 86 ? 9.880 -4.699 -6.315 1.00 97.12 86 THR A CA 1
ATOM 662 C C . THR A 1 86 ? 10.840 -5.288 -5.287 1.00 97.12 86 THR A C 1
ATOM 664 O O . THR A 1 86 ? 10.695 -5.059 -4.083 1.00 97.12 86 THR A O 1
ATOM 667 N N . THR A 1 87 ? 11.825 -6.050 -5.744 1.00 95.56 87 THR A N 1
ATOM 668 C CA . THR A 1 87 ? 12.952 -6.528 -4.937 1.00 95.56 87 THR A CA 1
ATOM 669 C C . THR A 1 87 ? 14.156 -5.591 -4.980 1.00 95.56 87 THR A C 1
ATOM 671 O O . THR A 1 87 ? 15.006 -5.686 -4.097 1.00 95.56 87 THR A O 1
ATOM 674 N N . ASP A 1 88 ? 14.198 -4.662 -5.937 1.00 97.56 88 ASP A N 1
ATOM 675 C CA . ASP A 1 88 ? 15.254 -3.662 -6.056 1.00 97.56 88 ASP A CA 1
ATOM 676 C C . ASP A 1 88 ? 15.108 -2.564 -4.986 1.00 97.56 88 ASP A C 1
ATOM 678 O O . ASP A 1 88 ? 14.011 -2.081 -4.690 1.00 97.56 88 ASP A O 1
ATOM 682 N N . GLU A 1 89 ? 16.217 -2.197 -4.344 1.00 96.69 89 GLU A N 1
ATOM 683 C CA . GLU A 1 89 ? 16.211 -1.219 -3.251 1.00 96.69 89 GLU A CA 1
ATOM 684 C C . GLU A 1 89 ? 16.018 0.216 -3.756 1.00 96.69 89 GLU A C 1
ATOM 686 O O . GLU A 1 89 ? 15.328 1.002 -3.106 1.00 96.69 89 GLU A O 1
ATOM 691 N N . VAL A 1 90 ? 16.564 0.548 -4.928 1.00 97.56 90 VAL A N 1
ATOM 692 C CA . VAL A 1 90 ? 16.474 1.889 -5.518 1.00 97.56 90 VAL A CA 1
ATOM 693 C C . VAL A 1 90 ? 15.054 2.149 -6.001 1.00 97.56 90 VAL A C 1
ATOM 695 O O . VAL A 1 90 ? 14.464 3.180 -5.670 1.00 97.56 90 VAL A O 1
ATOM 698 N N . ASP A 1 91 ? 14.467 1.191 -6.716 1.00 97.94 91 ASP A N 1
ATOM 699 C CA . ASP A 1 91 ? 13.073 1.274 -7.142 1.00 97.94 91 ASP A CA 1
ATOM 700 C C . ASP A 1 91 ? 12.143 1.345 -5.928 1.00 97.94 91 ASP A C 1
ATOM 702 O O . ASP A 1 91 ? 11.195 2.129 -5.909 1.00 97.94 91 ASP A O 1
ATOM 706 N N . ARG A 1 92 ? 12.435 0.603 -4.856 1.00 97.94 92 ARG A N 1
ATOM 707 C CA . ARG A 1 92 ? 11.656 0.668 -3.614 1.00 97.94 92 ARG A CA 1
ATOM 708 C C . ARG A 1 92 ? 11.675 2.056 -2.982 1.00 97.94 92 ARG A C 1
ATOM 710 O O . ARG A 1 92 ? 10.617 2.552 -2.597 1.00 97.94 92 ARG A O 1
ATOM 717 N N . GLU A 1 93 ? 12.839 2.690 -2.872 1.00 98.06 93 GLU A N 1
ATOM 718 C CA . GLU A 1 93 ? 12.953 4.068 -2.373 1.00 98.06 93 GLU A CA 1
ATOM 719 C C . GLU A 1 93 ? 12.206 5.065 -3.271 1.00 98.06 93 GLU A C 1
ATOM 721 O O . GLU A 1 93 ? 11.533 5.984 -2.783 1.00 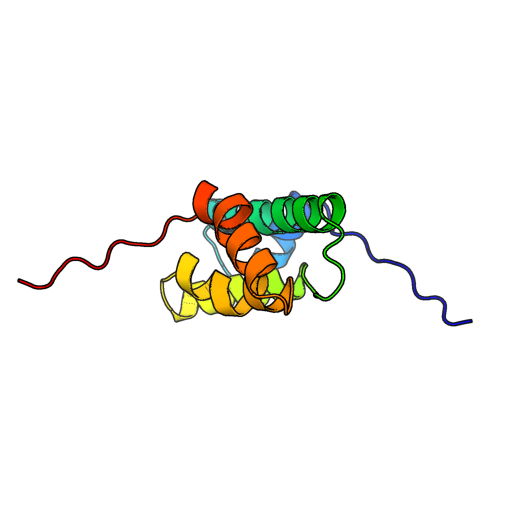98.06 93 GLU A O 1
ATOM 726 N N . ALA A 1 94 ? 12.252 4.851 -4.586 1.00 98.00 94 ALA A N 1
ATOM 727 C CA . ALA A 1 94 ? 11.510 5.652 -5.546 1.00 98.00 94 ALA A CA 1
ATOM 728 C C . ALA A 1 94 ? 9.988 5.501 -5.363 1.00 98.00 94 ALA A C 1
ATOM 730 O O . ALA A 1 94 ? 9.274 6.500 -5.340 1.00 98.00 94 ALA A O 1
ATOM 731 N N . LEU A 1 95 ? 9.481 4.284 -5.137 1.00 98.06 95 LEU A N 1
ATOM 732 C CA . LEU A 1 95 ? 8.061 4.045 -4.849 1.00 98.06 95 LEU A CA 1
ATOM 733 C C . LEU A 1 95 ? 7.629 4.685 -3.522 1.00 98.06 95 LEU A C 1
ATOM 735 O O . LEU A 1 95 ? 6.549 5.269 -3.442 1.00 98.06 95 LEU A O 1
ATOM 739 N N . ILE A 1 96 ? 8.465 4.634 -2.482 1.00 98.19 96 ILE A N 1
ATOM 740 C CA . ILE A 1 96 ? 8.158 5.292 -1.201 1.00 98.19 96 ILE A CA 1
ATOM 741 C C . ILE A 1 96 ? 7.989 6.800 -1.409 1.00 98.19 96 ILE A C 1
ATOM 743 O O . ILE A 1 96 ? 6.960 7.364 -1.038 1.00 98.19 96 ILE A O 1
ATOM 747 N N . SER A 1 97 ? 8.975 7.440 -2.035 1.00 98.00 97 SER A N 1
ATOM 748 C CA . SER A 1 97 ? 9.005 8.896 -2.199 1.00 98.00 97 SER A CA 1
ATOM 749 C C . SER A 1 97 ? 7.984 9.421 -3.213 1.00 98.00 97 SER A C 1
ATOM 751 O O . SER A 1 97 ? 7.372 10.464 -2.988 1.00 98.00 97 SER A O 1
ATOM 753 N N . ALA A 1 98 ? 7.779 8.711 -4.325 1.00 97.81 98 ALA A N 1
ATOM 754 C CA . ALA A 1 98 ? 6.931 9.172 -5.422 1.00 97.81 98 ALA A CA 1
ATOM 755 C C . ALA A 1 98 ? 5.459 8.767 -5.282 1.00 97.81 98 ALA A C 1
ATOM 757 O O . AL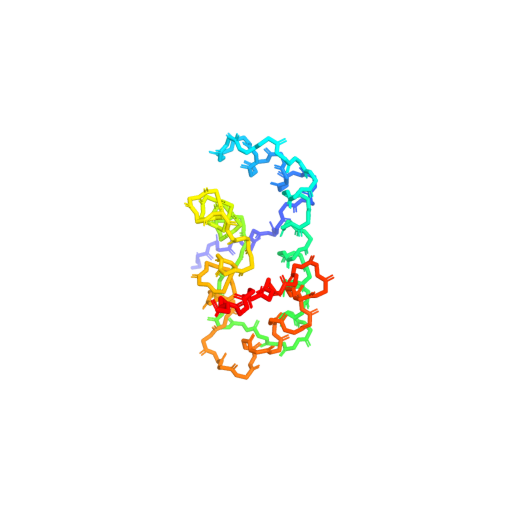A A 1 98 ? 4.604 9.432 -5.864 1.00 97.81 98 ALA A O 1
ATOM 758 N N . VAL A 1 99 ? 5.158 7.688 -4.549 1.00 97.81 99 VAL A N 1
ATOM 759 C CA . VAL A 1 99 ? 3.805 7.108 -4.487 1.00 97.81 99 VAL A CA 1
ATOM 760 C C . VAL A 1 99 ? 3.233 7.127 -3.071 1.00 97.81 99 VAL A C 1
ATOM 762 O O . VAL A 1 99 ? 2.103 7.567 -2.876 1.00 97.81 99 VAL A O 1
ATOM 765 N N . LEU A 1 100 ? 3.986 6.669 -2.067 1.00 98.12 100 LEU A N 1
ATOM 766 C CA . LEU A 1 100 ? 3.459 6.554 -0.702 1.00 98.12 100 LEU A CA 1
ATOM 767 C C . LEU A 1 100 ? 3.425 7.903 0.026 1.00 98.12 100 LEU A C 1
ATOM 769 O O . LEU A 1 100 ? 2.379 8.315 0.525 1.00 98.12 100 LEU A O 1
ATOM 773 N N . GLU A 1 101 ? 4.564 8.590 0.092 1.00 97.44 101 GLU A N 1
ATOM 774 C CA . GLU A 1 101 ? 4.751 9.811 0.886 1.00 97.44 101 GLU A CA 1
ATOM 775 C C . GLU A 1 101 ? 3.865 11.006 0.506 1.00 97.44 101 GLU A C 1
ATOM 777 O O . GLU A 1 101 ? 3.488 11.755 1.415 1.00 97.44 101 GLU A O 1
ATOM 782 N N . PRO A 1 102 ? 3.461 11.190 -0.767 1.00 97.56 102 PRO A N 1
ATOM 783 C CA . PRO A 1 102 ? 2.493 12.222 -1.128 1.00 97.56 102 PRO A CA 1
ATOM 784 C C . PRO A 1 102 ? 1.119 12.049 -0.463 1.00 97.56 102 PRO A C 1
ATOM 786 O O . PRO A 1 102 ? 0.394 13.031 -0.312 1.00 97.56 102 PRO A O 1
ATOM 789 N N . ILE A 1 103 ? 0.757 10.824 -0.062 1.00 97.62 103 ILE A N 1
ATOM 790 C CA . ILE A 1 103 ? -0.559 10.487 0.503 1.00 97.62 103 ILE A CA 1
ATOM 791 C C . ILE A 1 103 ? -0.446 10.188 2.004 1.00 97.62 103 ILE A C 1
ATOM 793 O O . ILE A 1 103 ? -1.203 10.731 2.810 1.00 97.62 103 ILE A O 1
ATOM 797 N N . PHE A 1 104 ? 0.529 9.366 2.396 1.00 96.75 104 PHE A N 1
ATOM 798 C CA . PHE A 1 104 ? 0.801 8.996 3.781 1.00 96.75 104 PHE A CA 1
ATOM 799 C C . PHE A 1 104 ? 2.222 9.399 4.154 1.00 96.75 104 PHE A C 1
ATOM 801 O O . PHE A 1 104 ? 3.193 8.809 3.695 1.00 96.75 104 PHE A O 1
ATOM 808 N N . THR A 1 105 ? 2.357 10.389 5.032 1.00 92.31 105 THR A N 1
ATOM 809 C CA . THR A 1 105 ? 3.674 10.838 5.495 1.00 92.31 105 THR A CA 1
ATOM 810 C C . THR A 1 105 ? 4.141 10.040 6.704 1.00 92.31 105 THR A C 1
ATOM 812 O O . THR A 1 105 ? 3.356 9.661 7.580 1.00 92.31 105 THR A O 1
ATOM 815 N N . LYS A 1 106 ? 5.457 9.837 6.799 1.00 90.06 106 LYS A N 1
ATOM 816 C CA . LYS A 1 106 ? 6.080 9.246 7.981 1.00 90.06 106 LYS A CA 1
ATOM 817 C C . LYS A 1 106 ? 5.757 10.081 9.220 1.00 90.06 106 LYS A C 1
ATOM 819 O O . LYS A 1 106 ? 6.149 11.248 9.317 1.00 90.06 106 LYS A O 1
ATOM 824 N N . LYS A 1 107 ? 5.097 9.479 10.215 1.00 81.44 107 LYS A N 1
ATOM 825 C CA . LYS A 1 107 ? 4.899 10.129 11.517 1.00 81.44 107 LYS A CA 1
ATOM 826 C C . LYS A 1 107 ? 6.270 10.434 12.124 1.00 81.44 107 LYS A C 1
ATOM 828 O O . LYS A 1 107 ? 7.092 9.541 12.337 1.00 81.44 107 LYS A O 1
ATOM 833 N N . ARG A 1 108 ? 6.535 11.706 12.438 1.00 72.31 108 ARG A N 1
ATOM 834 C CA . ARG A 1 108 ? 7.717 12.070 13.230 1.00 72.31 108 ARG A CA 1
ATOM 835 C C . ARG A 1 108 ? 7.559 11.446 14.612 1.00 72.31 108 ARG A C 1
ATOM 837 O O . ARG A 1 108 ? 6.630 11.799 15.339 1.00 72.31 108 ARG A O 1
ATOM 844 N N . LYS A 1 109 ? 8.469 10.544 14.992 1.00 61.66 109 LYS A N 1
ATOM 845 C CA . LYS A 1 109 ? 8.579 10.105 16.387 1.00 61.66 109 LYS A CA 1
ATOM 846 C C . LYS A 1 109 ? 8.817 11.365 17.220 1.00 61.66 109 LYS A C 1
ATOM 848 O O . LYS A 1 109 ? 9.815 12.053 17.009 1.00 61.66 109 LYS A O 1
ATOM 853 N N . ARG A 1 110 ? 7.881 11.717 18.110 1.00 56.34 110 ARG A N 1
ATOM 854 C CA . ARG A 1 110 ? 8.144 12.758 19.111 1.00 56.34 110 ARG A CA 1
ATOM 855 C C . ARG A 1 110 ? 9.374 12.297 19.885 1.00 56.34 110 ARG A C 1
ATOM 857 O O . ARG A 1 110 ? 9.359 11.193 20.424 1.00 56.34 110 ARG A O 1
ATOM 864 N N . ALA A 1 111 ? 10.426 13.111 19.896 1.00 52.69 111 ALA A N 1
ATOM 865 C CA . ALA A 1 111 ? 11.531 12.900 20.814 1.00 52.69 111 ALA A CA 1
ATOM 866 C C . ALA A 1 111 ? 10.935 12.918 22.226 1.00 52.69 111 ALA A C 1
ATOM 868 O O . ALA A 1 111 ? 10.378 13.930 22.651 1.00 52.69 111 ALA A O 1
ATOM 869 N N . THR A 1 112 ? 10.951 11.775 22.903 1.00 53.75 112 THR A N 1
ATOM 870 C CA . THR A 1 112 ? 10.736 11.718 24.347 1.00 53.75 112 THR A CA 1
ATOM 871 C C . THR A 1 112 ? 11.871 12.508 24.985 1.00 53.75 112 THR A C 1
ATOM 873 O O . THR A 1 112 ? 13.031 12.120 24.840 1.00 53.75 112 THR A O 1
ATOM 876 N N . ALA A 1 113 ? 11.516 13.656 25.564 1.00 45.84 113 ALA A N 1
ATOM 877 C CA . ALA A 1 113 ? 12.396 14.483 26.381 1.00 45.84 113 ALA A CA 1
ATOM 878 C C . ALA A 1 113 ? 12.686 13.804 27.723 1.00 45.84 113 ALA A C 1
ATOM 880 O O . ALA A 1 113 ? 11.794 13.059 28.198 1.00 45.84 113 ALA A O 1
#

Organism: NCBI:txid1391465

Mean predicted aligned error: 4.79 Å